Protein AF-A0A7U3YMW8-F1 (afdb_monomer_lite)

Sequence (97 aa):
MRKMLIFGAVSLFTLTVVSLGTGQEATEQGCRQTLQANCTTCHGLKKICNKLDQQDADWKKIVANMGQKGNLSQEVQDTVVTCLTTTKEPKKLVCGQ

Structure (mmCIF, N/CA/C/O backbone):
data_AF-A0A7U3YMW8-F1
#
_entry.id   AF-A0A7U3YMW8-F1
#
loop_
_atom_site.group_PDB
_atom_site.id
_atom_site.type_symbol
_atom_site.label_atom_id
_atom_site.label_alt_id
_atom_site.label_comp_id
_atom_site.label_asym_id
_atom_site.label_entity_id
_atom_site.label_seq_id
_atom_site.pdbx_PDB_ins_code
_atom_site.Cartn_x
_atom_site.Cartn_y
_atom_site.Cartn_z
_atom_site.occupancy
_atom_site.B_iso_or_equiv
_atom_site.auth_seq_id
_atom_site.auth_comp_id
_atom_site.auth_asym_id
_atom_site.auth_atom_id
_atom_site.pdbx_PDB_model_num
ATOM 1 N N . MET A 1 1 ? -69.189 2.610 -19.295 1.00 46.88 1 MET A N 1
ATOM 2 C CA . MET A 1 1 ? -68.173 3.468 -19.944 1.00 46.88 1 MET A CA 1
ATOM 3 C C . MET A 1 1 ? -68.506 4.932 -19.684 1.00 46.88 1 MET A C 1
ATOM 5 O O . MET A 1 1 ? -69.468 5.427 -20.252 1.00 46.88 1 MET A O 1
ATOM 9 N N . ARG A 1 2 ? -67.755 5.617 -18.811 1.00 40.44 2 ARG A N 1
ATOM 10 C CA . ARG A 1 2 ? -67.770 7.084 -18.694 1.00 40.44 2 ARG A CA 1
ATOM 11 C C . ARG A 1 2 ? -66.418 7.532 -18.134 1.00 40.44 2 ARG A C 1
ATOM 13 O O . ARG A 1 2 ? -66.048 7.150 -17.032 1.00 40.44 2 ARG A O 1
ATOM 20 N N . LYS A 1 3 ? -65.664 8.255 -18.962 1.00 44.38 3 LYS A N 1
ATOM 21 C CA . LYS A 1 3 ? -64.360 8.855 -18.658 1.00 44.38 3 LYS A CA 1
ATOM 22 C C . LYS A 1 3 ? -64.505 9.813 -17.468 1.00 44.38 3 LYS A C 1
ATOM 24 O O . LYS A 1 3 ? -65.273 10.765 -17.570 1.00 44.38 3 LYS A O 1
ATOM 29 N N . MET A 1 4 ? -63.763 9.588 -16.384 1.00 48.84 4 MET A N 1
ATOM 30 C CA . MET A 1 4 ? -63.465 10.629 -15.396 1.00 48.84 4 MET A CA 1
ATOM 31 C C . MET A 1 4 ? -62.027 11.084 -15.618 1.00 48.84 4 MET A C 1
ATOM 33 O O . MET A 1 4 ? -61.072 10.380 -15.305 1.00 48.84 4 MET A O 1
ATOM 37 N N . LEU A 1 5 ? -61.915 12.261 -16.225 1.00 54.44 5 LEU A N 1
ATOM 38 C CA . LEU A 1 5 ? -60.738 13.112 -16.159 1.00 54.44 5 LEU A CA 1
ATOM 39 C C . LEU A 1 5 ? -60.656 13.639 -14.722 1.00 54.44 5 LEU A C 1
ATOM 41 O O . LEU A 1 5 ? -61.584 14.317 -14.282 1.00 54.44 5 LEU A O 1
ATOM 45 N N . ILE A 1 6 ? -59.576 13.339 -14.000 1.00 57.38 6 ILE A N 1
ATOM 46 C CA . ILE A 1 6 ? -59.208 14.080 -12.792 1.00 57.38 6 ILE A CA 1
ATOM 47 C C . ILE A 1 6 ? -57.864 14.745 -13.051 1.00 57.38 6 ILE A C 1
ATOM 49 O O . ILE A 1 6 ? -56.879 14.123 -13.445 1.00 57.38 6 ILE A O 1
ATOM 53 N N . PHE A 1 7 ? -57.932 16.058 -12.897 1.00 48.47 7 PHE A N 1
ATOM 54 C CA . PHE A 1 7 ? -56.913 17.059 -13.088 1.00 48.47 7 PHE A CA 1
ATOM 55 C C . PHE A 1 7 ? -55.690 16.827 -12.199 1.00 48.47 7 PHE A C 1
ATOM 57 O O . PHE A 1 7 ? -55.811 16.580 -11.005 1.00 48.47 7 PHE A O 1
ATOM 64 N N . GLY A 1 8 ? -54.523 17.005 -12.818 1.00 51.94 8 GLY A N 1
ATOM 65 C CA . GLY A 1 8 ? -53.444 17.855 -12.323 1.00 51.94 8 GLY A CA 1
ATOM 66 C C . GLY A 1 8 ? -53.150 17.837 -10.826 1.00 51.94 8 GLY A C 1
ATOM 67 O O . GLY A 1 8 ? -53.615 18.694 -10.087 1.00 51.94 8 GLY A O 1
ATOM 68 N N . ALA A 1 9 ? -52.212 16.984 -10.438 1.00 53.12 9 ALA A N 1
ATOM 69 C CA . ALA A 1 9 ? -51.225 17.340 -9.432 1.00 53.12 9 ALA A CA 1
ATOM 70 C C . ALA A 1 9 ? -49.868 16.896 -9.978 1.00 53.12 9 ALA A C 1
ATOM 72 O O . ALA A 1 9 ? -49.380 15.805 -9.691 1.00 53.12 9 ALA A O 1
ATOM 73 N N . VAL A 1 10 ? -49.283 17.726 -10.847 1.00 52.12 10 VAL A N 1
ATOM 74 C CA . VAL A 1 10 ? -47.858 17.633 -11.170 1.00 52.12 10 VAL A CA 1
ATOM 75 C C . VAL A 1 10 ? -47.128 18.059 -9.900 1.00 52.12 10 VAL A C 1
ATOM 77 O O . VAL A 1 10 ? -46.788 19.224 -9.719 1.00 52.12 10 VAL A O 1
ATOM 80 N N . SER A 1 11 ? -46.961 17.125 -8.964 1.00 58.25 11 SER A N 1
ATOM 81 C CA . SER A 1 11 ? -45.983 17.276 -7.897 1.00 58.25 11 SER A CA 1
ATOM 82 C C . SER A 1 11 ? -44.622 17.317 -8.575 1.00 58.25 11 SER A C 1
ATOM 84 O O . SER A 1 11 ? -44.100 16.284 -8.995 1.00 58.25 11 SER A O 1
ATOM 86 N N . LEU A 1 12 ? -44.071 18.524 -8.722 1.00 56.22 12 LEU A N 1
ATOM 87 C CA . LEU A 1 12 ? -42.658 18.723 -9.002 1.00 56.22 12 LEU A CA 1
ATOM 88 C C . LEU A 1 12 ? -41.875 18.096 -7.845 1.00 56.22 12 LEU A C 1
ATOM 90 O O . LEU A 1 12 ? -41.581 18.742 -6.843 1.00 56.22 12 LEU A O 1
ATOM 94 N N . PHE A 1 13 ? -41.552 16.814 -7.977 1.00 55.53 13 PHE A N 1
ATOM 95 C CA . PHE A 1 13 ? -40.451 16.220 -7.245 1.00 55.53 13 PHE A CA 1
ATOM 96 C C . PHE A 1 13 ? -39.186 16.836 -7.840 1.00 55.53 13 PHE A C 1
ATOM 98 O O . PHE A 1 13 ? -38.701 16.412 -8.888 1.00 55.53 13 PHE A O 1
ATOM 105 N N . THR A 1 14 ? -38.682 17.901 -7.220 1.00 57.31 14 THR A N 1
ATOM 106 C CA . THR A 1 14 ? -37.331 18.383 -7.492 1.00 57.31 14 THR A CA 1
ATOM 107 C C . THR A 1 14 ? -36.377 17.260 -7.108 1.00 57.31 14 THR A C 1
ATOM 109 O O . THR A 1 14 ? -36.119 17.043 -5.925 1.00 57.31 14 THR A O 1
ATOM 112 N N . LEU A 1 15 ? -35.894 16.511 -8.105 1.00 54.31 15 LEU A N 1
ATOM 113 C CA . LEU A 1 15 ? -34.771 15.597 -7.939 1.00 54.31 15 LEU A CA 1
ATOM 114 C C . LEU A 1 15 ? -33.558 16.443 -7.544 1.00 54.31 15 LEU A C 1
ATOM 116 O O . LEU A 1 15 ? -32.859 17.000 -8.388 1.00 54.31 15 LEU A O 1
ATOM 120 N N . THR A 1 16 ? -33.309 16.553 -6.245 1.00 54.12 16 THR A N 1
ATOM 121 C CA . THR A 1 16 ? -32.008 16.954 -5.726 1.00 54.12 16 THR A CA 1
ATOM 122 C C . THR A 1 16 ? -31.045 15.822 -6.051 1.00 54.12 16 THR A C 1
ATOM 124 O O . THR A 1 16 ? -30.962 14.830 -5.326 1.00 54.12 16 THR A O 1
ATOM 127 N N . VAL A 1 17 ? -30.371 15.930 -7.194 1.00 59.94 17 VAL A N 1
ATOM 128 C CA . VAL A 1 17 ? -29.302 15.008 -7.572 1.00 59.94 17 VAL A CA 1
ATOM 129 C C . VAL A 1 17 ? -28.134 15.288 -6.634 1.00 59.94 17 VAL A C 1
ATOM 131 O O . VAL A 1 17 ? -27.412 16.273 -6.771 1.00 59.94 17 VAL A O 1
ATOM 134 N N . VAL A 1 18 ? -28.005 14.459 -5.606 1.00 56.56 18 VAL A N 1
ATOM 135 C CA . VAL A 1 18 ? -26.877 14.488 -4.682 1.00 56.56 18 VAL A CA 1
ATOM 136 C C . VAL A 1 18 ? -25.663 13.930 -5.435 1.00 56.56 18 VAL A C 1
ATOM 138 O O . VAL A 1 18 ? -25.469 12.720 -5.531 1.00 56.56 18 VAL A O 1
ATOM 141 N N . SER A 1 19 ? -24.869 14.821 -6.033 1.00 57.25 19 SER A N 1
ATOM 142 C CA . SER A 1 19 ? -23.600 14.493 -6.695 1.00 57.25 19 SER A CA 1
ATOM 143 C C . SER A 1 19 ? -22.535 14.113 -5.660 1.00 57.25 19 SER A C 1
ATOM 145 O O . SER A 1 19 ? -21.718 14.941 -5.273 1.00 57.25 19 SER A O 1
ATOM 147 N N . LEU A 1 20 ? -22.541 12.856 -5.205 1.00 56.06 20 LEU A N 1
ATOM 148 C CA . LEU A 1 20 ? -21.519 12.291 -4.305 1.00 56.06 20 LEU A CA 1
ATOM 149 C C . LEU A 1 20 ? -20.408 11.495 -5.034 1.00 56.06 20 LEU A C 1
ATOM 151 O O . LEU A 1 20 ? -19.576 10.873 -4.381 1.00 56.06 20 LEU A O 1
ATOM 155 N N . GLY A 1 21 ? -20.383 11.479 -6.372 1.00 56.62 21 GLY A N 1
ATOM 156 C CA . GLY A 1 21 ? -19.580 10.515 -7.147 1.00 56.62 21 GLY A CA 1
ATOM 157 C C . GLY A 1 21 ? -18.118 10.884 -7.439 1.00 56.62 21 GLY A C 1
ATOM 158 O O . GLY A 1 21 ? -17.289 9.995 -7.595 1.00 56.62 21 GLY A O 1
ATOM 159 N N . THR A 1 22 ? -17.754 12.167 -7.489 1.00 60.06 22 THR A N 1
ATOM 160 C CA . THR A 1 22 ? -16.477 12.580 -8.111 1.00 60.06 22 THR A CA 1
ATOM 161 C C . THR A 1 22 ? -15.234 12.317 -7.256 1.00 60.06 22 THR A C 1
ATOM 163 O O . THR A 1 22 ? -14.165 12.038 -7.793 1.00 60.06 22 THR A O 1
ATOM 166 N N . GLY A 1 23 ? -15.349 12.377 -5.925 1.00 61.28 23 GLY A N 1
ATOM 167 C CA . GLY A 1 23 ? -14.210 12.164 -5.022 1.00 61.28 23 GLY A CA 1
ATOM 168 C C . GLY A 1 23 ? -13.824 10.692 -4.848 1.00 61.28 23 GLY A C 1
ATOM 169 O O . GLY A 1 23 ? -12.644 10.366 -4.712 1.00 61.28 23 GLY A O 1
ATOM 170 N N . GLN A 1 24 ? -14.808 9.790 -4.872 1.00 68.94 24 GLN A N 1
ATOM 171 C CA . GLN A 1 24 ? -14.575 8.366 -4.628 1.00 68.94 24 GLN A CA 1
ATOM 172 C C . GLN A 1 24 ? -13.983 7.667 -5.863 1.00 68.94 24 GLN A C 1
ATOM 174 O O . GLN A 1 24 ? -13.054 6.879 -5.742 1.00 68.94 24 GLN A O 1
ATOM 179 N N . GLU A 1 25 ? -14.429 8.014 -7.071 1.00 72.12 25 GLU A N 1
ATOM 180 C CA . GLU A 1 25 ? -13.860 7.439 -8.299 1.00 72.12 25 GLU A CA 1
ATOM 181 C C . GLU A 1 25 ? -12.400 7.856 -8.530 1.00 72.12 25 GLU A C 1
ATOM 183 O O . GLU A 1 25 ? -11.565 7.020 -8.887 1.00 72.12 25 GLU A O 1
ATOM 188 N N . ALA A 1 26 ? -12.067 9.128 -8.279 1.00 72.44 26 ALA A N 1
ATOM 189 C CA . ALA A 1 26 ? -10.704 9.639 -8.418 1.00 72.44 26 ALA A CA 1
ATOM 190 C C . ALA A 1 26 ? -9.735 8.977 -7.422 1.00 72.44 26 ALA A C 1
ATOM 192 O O . ALA A 1 26 ? -8.609 8.627 -7.782 1.00 72.44 26 ALA A O 1
ATOM 193 N N . THR A 1 27 ? -10.183 8.756 -6.182 1.00 83.50 27 THR A N 1
ATOM 194 C CA . THR A 1 27 ? -9.384 8.072 -5.152 1.00 83.50 27 THR A CA 1
ATOM 195 C C . THR A 1 27 ? -9.185 6.597 -5.479 1.00 83.50 27 THR A C 1
ATOM 197 O O . THR A 1 27 ? -8.063 6.097 -5.395 1.00 83.50 27 THR A O 1
ATOM 200 N N . GLU A 1 28 ? -10.221 5.905 -5.954 1.00 88.06 28 GLU A N 1
ATOM 201 C CA . GLU A 1 28 ? -10.078 4.520 -6.396 1.00 88.06 28 GLU A CA 1
ATOM 202 C C . GLU A 1 28 ? -9.149 4.383 -7.610 1.00 88.06 28 GLU A C 1
ATOM 204 O O . GLU A 1 28 ? -8.351 3.446 -7.686 1.00 88.06 28 GLU A O 1
ATOM 209 N N . GLN A 1 29 ? -9.215 5.317 -8.563 1.00 89.44 29 GLN A N 1
ATOM 210 C CA . GLN A 1 29 ? -8.309 5.329 -9.708 1.00 89.44 29 GLN A CA 1
ATOM 211 C C . GLN A 1 29 ? -6.857 5.542 -9.276 1.00 89.44 29 GLN A C 1
ATOM 213 O O . GLN A 1 29 ? -5.986 4.797 -9.730 1.00 89.44 29 GLN A O 1
ATOM 218 N N . GLY A 1 30 ? -6.601 6.498 -8.379 1.00 91.81 30 GLY A N 1
ATOM 219 C CA . GLY A 1 30 ? -5.271 6.709 -7.807 1.00 91.81 30 GLY A CA 1
ATOM 220 C C . GLY A 1 30 ? -4.745 5.446 -7.122 1.00 91.81 30 GLY A C 1
ATOM 221 O O . GLY A 1 30 ? -3.622 5.017 -7.376 1.00 91.81 30 GLY A O 1
ATOM 222 N N . CYS A 1 31 ? -5.591 4.764 -6.351 1.00 92.94 31 CYS A N 1
ATOM 223 C CA . CYS A 1 31 ? -5.250 3.487 -5.732 1.00 92.94 31 CYS A CA 1
ATOM 224 C C . CYS A 1 31 ? -4.873 2.401 -6.751 1.00 92.94 31 CYS A C 1
ATOM 226 O O . CYS A 1 31 ? -3.863 1.713 -6.571 1.00 92.94 31 CYS A O 1
ATOM 228 N N . ARG A 1 32 ? -5.643 2.257 -7.840 1.00 92.81 32 ARG A N 1
ATOM 229 C CA . ARG A 1 32 ? -5.336 1.301 -8.919 1.00 92.81 32 ARG A CA 1
ATOM 230 C C . ARG A 1 32 ? -3.978 1.593 -9.548 1.00 92.81 32 ARG A C 1
ATOM 232 O O . ARG A 1 32 ? -3.171 0.679 -9.704 1.00 92.81 32 ARG A O 1
ATOM 239 N N . GLN A 1 33 ? -3.715 2.858 -9.869 1.00 94.50 33 GLN A N 1
ATOM 240 C CA . GLN A 1 33 ? -2.463 3.285 -10.492 1.00 94.50 33 GLN A CA 1
ATOM 241 C C . GLN A 1 33 ? -1.262 3.043 -9.573 1.00 94.50 33 GLN A C 1
ATOM 243 O O . GLN A 1 33 ? -0.274 2.460 -10.014 1.00 94.50 33 GLN A O 1
ATOM 248 N N . THR A 1 34 ? -1.364 3.401 -8.290 1.00 96.00 34 THR A N 1
ATOM 249 C CA . THR A 1 34 ? -0.289 3.180 -7.313 1.00 96.00 34 THR A CA 1
ATOM 250 C C . THR A 1 34 ? 0.038 1.697 -7.160 1.00 96.00 34 THR A C 1
ATOM 252 O O . THR A 1 34 ? 1.212 1.323 -7.210 1.00 96.00 34 THR A O 1
ATOM 255 N N . LEU A 1 35 ? -0.978 0.839 -7.019 1.00 95.38 35 LEU A N 1
ATOM 256 C CA . LEU A 1 35 ? -0.787 -0.609 -6.907 1.00 95.38 35 LEU A CA 1
ATOM 257 C C . LEU A 1 35 ? -0.173 -1.207 -8.176 1.00 95.38 35 LEU A C 1
ATOM 259 O O . LEU A 1 35 ? 0.760 -2.002 -8.082 1.00 95.38 35 LEU A O 1
ATOM 263 N N . GLN A 1 36 ? -0.663 -0.818 -9.354 1.00 95.00 36 GLN A N 1
ATOM 264 C CA . GLN A 1 36 ? -0.128 -1.305 -10.624 1.00 95.00 36 GLN A CA 1
ATOM 265 C C . GLN A 1 36 ? 1.330 -0.881 -10.816 1.00 95.00 36 GLN A C 1
ATOM 267 O O . GLN A 1 36 ? 2.178 -1.733 -11.061 1.00 95.00 36 GLN A O 1
ATOM 272 N N . ALA A 1 37 ? 1.648 0.399 -10.625 1.00 95.94 37 ALA A N 1
ATOM 273 C CA . ALA A 1 37 ? 2.986 0.928 -10.880 1.00 95.94 37 ALA A CA 1
ATOM 274 C C . ALA A 1 37 ? 4.053 0.422 -9.893 1.00 95.94 37 ALA A C 1
ATOM 276 O O . ALA A 1 37 ? 5.214 0.295 -10.269 1.00 95.94 37 ALA A O 1
ATOM 277 N N . ASN A 1 38 ? 3.678 0.138 -8.640 1.00 97.12 38 ASN A N 1
ATOM 278 C CA . ASN A 1 38 ? 4.650 -0.157 -7.582 1.00 97.12 38 ASN A CA 1
ATOM 279 C C . ASN A 1 38 ? 4.622 -1.613 -7.105 1.00 97.12 38 ASN A C 1
ATOM 281 O O . ASN A 1 38 ? 5.664 -2.179 -6.779 1.00 97.12 38 ASN A O 1
ATOM 285 N N . CYS A 1 39 ? 3.444 -2.238 -7.026 1.00 96.38 39 CYS A N 1
ATOM 286 C CA . CYS A 1 39 ? 3.308 -3.568 -6.428 1.00 96.38 39 CYS A CA 1
ATOM 287 C C . CYS A 1 39 ? 3.449 -4.705 -7.444 1.00 96.38 39 CYS A C 1
ATOM 289 O O . CYS A 1 39 ? 3.616 -5.850 -7.023 1.00 96.38 39 CYS A O 1
ATOM 291 N N . THR A 1 40 ? 3.400 -4.413 -8.751 1.00 96.00 40 THR A N 1
ATOM 292 C CA . THR A 1 40 ? 3.534 -5.433 -9.806 1.00 96.00 40 THR A CA 1
ATOM 293 C C . THR A 1 40 ? 4.960 -5.643 -10.310 1.00 96.00 40 THR A C 1
ATOM 295 O O . THR A 1 40 ? 5.228 -6.651 -10.959 1.00 96.00 40 THR A O 1
ATOM 298 N N . THR A 1 41 ? 5.896 -4.766 -9.936 1.00 95.31 41 THR A N 1
ATOM 299 C CA . THR A 1 41 ? 7.298 -4.788 -10.387 1.00 95.31 41 THR A CA 1
ATOM 300 C C . THR A 1 41 ? 8.025 -6.094 -10.056 1.00 95.31 41 THR A C 1
ATOM 302 O O . THR A 1 41 ? 8.891 -6.527 -10.810 1.00 95.31 41 THR A O 1
ATOM 305 N N . CYS A 1 42 ? 7.666 -6.749 -8.947 1.00 96.62 42 CYS A N 1
ATOM 306 C CA . CYS A 1 42 ? 8.293 -8.005 -8.516 1.00 96.62 42 CYS A CA 1
ATOM 307 C C . CYS A 1 42 ? 7.413 -9.241 -8.767 1.00 96.62 42 CYS A C 1
ATOM 309 O O . CYS A 1 42 ? 7.924 -10.338 -8.984 1.00 96.62 42 CYS A O 1
ATOM 311 N N . HIS A 1 43 ? 6.090 -9.097 -8.667 1.00 95.25 43 HIS A N 1
ATOM 312 C CA . HIS A 1 43 ? 5.104 -10.157 -8.886 1.00 95.25 43 HIS A CA 1
ATOM 313 C C . HIS A 1 43 ? 3.708 -9.553 -9.072 1.00 95.25 43 HIS A C 1
ATOM 315 O O . HIS A 1 43 ? 3.430 -8.483 -8.548 1.00 95.25 43 HIS A O 1
ATOM 321 N N . GLY A 1 44 ? 2.777 -10.268 -9.707 1.00 94.38 44 GLY A N 1
ATOM 322 C CA . GLY A 1 44 ? 1.394 -9.792 -9.852 1.00 94.38 44 GLY A CA 1
ATOM 323 C C . GLY A 1 44 ? 0.619 -9.628 -8.529 1.0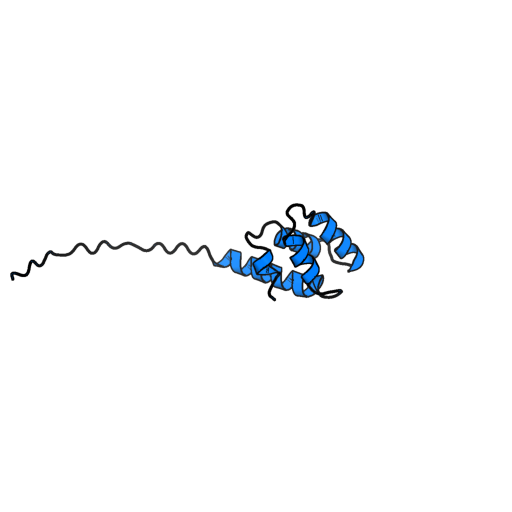0 94.38 44 GLY A C 1
ATOM 324 O O . GLY A 1 44 ? 1.055 -10.049 -7.453 1.00 94.38 44 GLY A O 1
ATOM 325 N N . LEU A 1 45 ? -0.595 -9.075 -8.622 1.00 95.25 45 LEU A N 1
ATOM 326 C CA . LEU A 1 45 ? -1.443 -8.717 -7.469 1.00 95.25 45 LEU A CA 1
ATOM 327 C C . LEU A 1 45 ? -2.172 -9.908 -6.816 1.00 95.25 45 LEU A C 1
ATOM 329 O O . LEU A 1 45 ? -2.844 -9.743 -5.799 1.00 95.25 45 LEU A O 1
ATOM 333 N N . LYS A 1 46 ? -2.001 -11.134 -7.334 1.00 94.25 46 LYS A N 1
ATOM 334 C CA . LYS A 1 46 ? -2.672 -12.348 -6.829 1.00 94.25 46 LYS A CA 1
ATOM 335 C C . LYS A 1 46 ? -2.486 -12.556 -5.321 1.00 94.25 46 LYS A C 1
ATOM 337 O O . LYS A 1 46 ? -3.418 -12.965 -4.637 1.00 94.25 46 LYS A O 1
ATOM 342 N N . LYS A 1 47 ? -1.301 -12.248 -4.783 1.00 94.31 47 LYS A N 1
ATOM 343 C CA . LYS A 1 47 ? -1.026 -12.366 -3.340 1.00 94.31 47 LYS A CA 1
ATOM 344 C C . LYS A 1 47 ? -1.845 -11.381 -2.505 1.00 94.31 47 LYS A C 1
ATOM 346 O O . LYS A 1 47 ? -2.311 -11.756 -1.435 1.00 94.31 47 LYS A O 1
ATOM 351 N N . ILE A 1 48 ? -2.042 -10.159 -3.003 1.00 95.25 48 ILE A N 1
ATOM 352 C CA . ILE A 1 48 ? -2.893 -9.156 -2.353 1.00 95.25 48 ILE A CA 1
ATOM 353 C C . ILE A 1 48 ? -4.340 -9.648 -2.369 1.00 95.25 48 ILE A C 1
ATOM 355 O O . ILE A 1 48 ? -4.990 -9.660 -1.330 1.00 95.25 48 ILE A O 1
ATOM 359 N N . CYS A 1 49 ? -4.809 -10.165 -3.505 1.00 94.06 49 CYS A N 1
ATOM 360 C CA . CYS A 1 49 ? -6.159 -10.709 -3.628 1.00 94.06 49 CYS A CA 1
ATOM 361 C C . CYS A 1 49 ? -6.448 -11.855 -2.668 1.00 94.06 49 CYS A C 1
ATOM 363 O O . CYS A 1 49 ? -7.437 -11.803 -1.943 1.00 94.06 49 CYS A O 1
ATOM 365 N N . ASN A 1 50 ? -5.543 -12.831 -2.598 1.00 94.06 50 ASN A N 1
ATOM 366 C CA . ASN A 1 50 ? -5.666 -13.944 -1.664 1.00 94.06 50 ASN A CA 1
ATOM 367 C C . ASN A 1 50 ? -5.653 -13.477 -0.203 1.00 94.06 50 ASN A C 1
ATOM 369 O O . ASN A 1 50 ? -6.283 -14.100 0.645 1.00 94.06 50 ASN A O 1
ATOM 373 N N . LYS A 1 51 ? -4.912 -12.408 0.118 1.00 95.38 51 LYS A N 1
ATOM 374 C CA . LYS A 1 51 ? -4.847 -11.892 1.488 1.00 95.38 51 LYS A CA 1
ATOM 375 C C . LYS A 1 51 ? -6.061 -11.031 1.845 1.00 95.38 51 LYS A C 1
ATOM 377 O O . LYS A 1 51 ? -6.477 -11.071 2.993 1.00 95.38 51 LYS A O 1
ATOM 382 N N . LEU A 1 52 ? -6.673 -10.335 0.884 1.00 93.62 52 LEU A N 1
ATOM 383 C CA . LEU A 1 52 ? -7.951 -9.633 1.075 1.00 93.62 52 LEU A CA 1
ATOM 384 C C . LEU A 1 52 ? -9.123 -10.587 1.369 1.00 93.62 52 LEU A C 1
ATOM 386 O O . LEU A 1 52 ? -10.133 -10.147 1.903 1.00 93.62 52 LEU A O 1
ATOM 390 N N . ASP A 1 53 ? -8.998 -11.877 1.043 1.00 90.12 53 ASP A N 1
ATOM 391 C CA . ASP A 1 53 ? -9.948 -12.918 1.469 1.00 90.12 53 ASP A CA 1
ATOM 392 C C . ASP A 1 53 ? -9.808 -13.318 2.946 1.00 90.12 53 ASP A C 1
ATOM 394 O O . ASP A 1 53 ? -10.645 -14.044 3.479 1.00 90.12 53 ASP A O 1
ATOM 398 N N . GLN A 1 54 ? -8.755 -12.857 3.623 1.00 90.56 54 GLN A N 1
ATOM 399 C CA . GLN A 1 54 ? -8.494 -13.151 5.027 1.00 90.56 54 GLN A CA 1
ATOM 400 C C . GLN A 1 54 ? -8.884 -11.942 5.883 1.00 90.56 54 GLN A C 1
ATOM 402 O O . GLN A 1 54 ? -8.464 -10.819 5.613 1.00 90.56 54 GLN A O 1
ATOM 407 N N . GLN A 1 55 ? -9.674 -12.168 6.936 1.00 79.94 55 GLN A N 1
ATOM 408 C CA . GLN A 1 55 ? -10.192 -11.089 7.792 1.00 79.94 55 GLN A CA 1
ATOM 409 C C . GLN A 1 55 ? -9.120 -10.436 8.688 1.00 79.94 55 GLN A C 1
ATOM 411 O O . GLN A 1 55 ? -9.350 -9.361 9.227 1.00 79.94 55 GLN A O 1
ATOM 416 N N . ASP A 1 56 ? -7.949 -11.058 8.847 1.00 87.12 56 ASP A N 1
ATOM 417 C CA . ASP A 1 56 ? -6.913 -10.693 9.826 1.00 87.12 56 ASP A CA 1
ATOM 418 C C . ASP A 1 56 ? -5.652 -10.072 9.196 1.00 87.12 56 ASP A C 1
ATOM 420 O O . ASP A 1 56 ? -4.541 -10.161 9.727 1.00 87.12 56 ASP A O 1
ATOM 424 N N . ALA A 1 57 ? -5.785 -9.483 8.009 1.00 92.44 57 ALA A N 1
ATOM 425 C CA . ALA A 1 57 ? -4.647 -8.938 7.290 1.00 92.44 57 ALA A CA 1
ATOM 426 C C . ALA A 1 57 ? -4.047 -7.700 7.978 1.00 92.44 57 ALA A C 1
ATOM 428 O O . ALA A 1 57 ? -4.587 -6.600 7.896 1.00 92.44 57 ALA A O 1
ATOM 429 N N . ASP A 1 58 ? -2.857 -7.855 8.564 1.00 96.31 58 ASP A N 1
ATOM 430 C CA . ASP A 1 58 ? -2.015 -6.724 8.969 1.00 96.31 58 ASP A CA 1
ATOM 431 C C . ASP A 1 58 ? -1.337 -6.098 7.737 1.00 96.31 58 ASP A C 1
ATOM 433 O O . ASP A 1 58 ? -0.172 -6.357 7.413 1.00 96.31 58 ASP A O 1
ATOM 437 N N . TRP A 1 59 ? -2.107 -5.290 7.005 1.00 96.75 59 TRP A N 1
ATOM 438 C CA . TRP A 1 59 ? -1.648 -4.626 5.786 1.00 96.75 59 TRP A CA 1
ATOM 439 C C . TRP A 1 59 ? -0.466 -3.700 6.022 1.00 96.75 59 TRP A C 1
ATOM 441 O O . TRP A 1 59 ? 0.420 -3.637 5.173 1.00 96.75 59 TRP A O 1
ATOM 451 N N . LYS A 1 60 ? -0.396 -3.040 7.182 1.00 97.81 60 LYS A N 1
ATOM 452 C CA . LYS A 1 60 ? 0.725 -2.160 7.517 1.00 97.81 60 LYS A CA 1
ATOM 453 C C . LYS A 1 60 ? 2.031 -2.94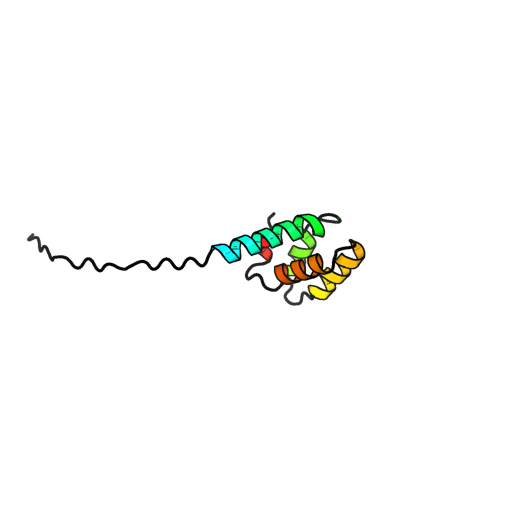8 7.560 1.00 97.81 60 LYS A C 1
ATOM 455 O O . LYS A 1 60 ? 3.000 -2.564 6.909 1.00 97.81 60 LYS A O 1
ATOM 460 N N . LYS A 1 61 ? 2.049 -4.090 8.253 1.00 98.25 61 LYS A N 1
ATOM 461 C CA . LYS A 1 61 ? 3.228 -4.964 8.308 1.00 98.25 61 LYS A CA 1
ATOM 462 C C . LYS A 1 61 ? 3.559 -5.584 6.953 1.00 98.25 61 LYS A C 1
ATOM 464 O O . LYS A 1 61 ? 4.728 -5.657 6.578 1.00 98.25 61 LYS A O 1
ATOM 469 N N . ILE A 1 62 ? 2.551 -6.043 6.211 1.00 98.06 62 ILE A N 1
ATOM 470 C CA . ILE A 1 62 ? 2.753 -6.656 4.890 1.00 98.06 62 ILE A CA 1
ATOM 471 C C . ILE A 1 62 ? 3.371 -5.648 3.920 1.00 98.06 62 ILE A C 1
ATOM 473 O O . ILE A 1 62 ? 4.385 -5.955 3.292 1.00 98.06 62 ILE A O 1
ATOM 477 N N . VAL A 1 63 ? 2.791 -4.451 3.820 1.00 98.12 63 VAL A N 1
ATOM 478 C CA . VAL A 1 63 ? 3.265 -3.397 2.920 1.00 98.12 63 VAL A CA 1
ATOM 479 C C . VAL A 1 63 ? 4.644 -2.907 3.345 1.00 98.12 63 VAL A C 1
ATOM 481 O O . VAL A 1 63 ? 5.494 -2.776 2.475 1.00 98.12 63 VAL A O 1
ATOM 484 N N . ALA A 1 64 ? 4.926 -2.762 4.644 1.00 98.56 64 ALA A N 1
ATOM 485 C CA . ALA A 1 64 ? 6.267 -2.421 5.127 1.00 98.56 64 ALA A CA 1
ATOM 486 C C . ALA A 1 64 ? 7.325 -3.457 4.711 1.00 98.56 64 ALA A C 1
ATOM 488 O O . ALA A 1 64 ? 8.382 -3.107 4.185 1.00 98.56 64 ALA A O 1
ATOM 489 N N . ASN A 1 65 ? 7.016 -4.749 4.861 1.00 98.38 65 ASN A N 1
ATOM 490 C CA . ASN A 1 65 ? 7.908 -5.822 4.419 1.00 98.38 65 ASN A CA 1
ATOM 491 C C . ASN A 1 65 ? 8.136 -5.793 2.900 1.00 98.38 65 ASN A C 1
ATOM 493 O O . ASN A 1 65 ? 9.231 -6.110 2.436 1.00 98.38 65 ASN A O 1
ATOM 497 N N . MET A 1 66 ? 7.111 -5.457 2.108 1.00 98.00 66 MET A N 1
ATOM 498 C CA . MET A 1 66 ? 7.262 -5.309 0.655 1.00 98.00 66 MET A CA 1
ATOM 499 C C . MET A 1 66 ? 8.0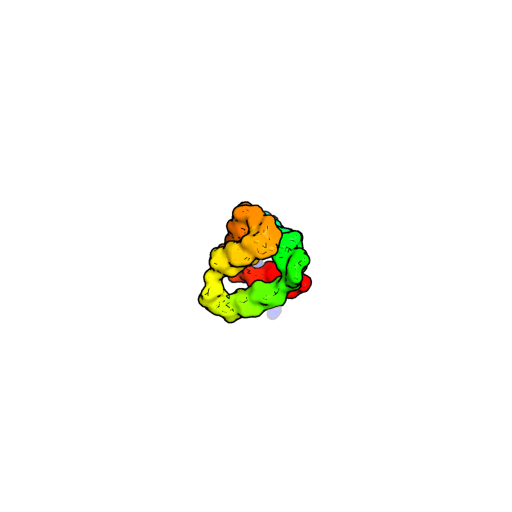20 -4.030 0.298 1.00 98.00 66 MET A C 1
ATOM 501 O O . MET A 1 66 ? 8.846 -4.061 -0.608 1.00 98.00 66 MET A O 1
ATOM 505 N N . GLY A 1 67 ? 7.808 -2.948 1.043 1.00 98.06 67 GLY A N 1
ATOM 506 C CA . GLY A 1 67 ? 8.504 -1.678 0.890 1.00 98.06 67 GLY A CA 1
ATOM 507 C C . GLY A 1 67 ? 10.004 -1.818 1.095 1.00 98.06 67 GLY A C 1
ATOM 508 O O . GLY A 1 67 ? 10.769 -1.337 0.268 1.00 98.06 67 GLY A O 1
ATOM 509 N N . GLN A 1 68 ? 10.430 -2.580 2.105 1.00 98.12 68 GLN A N 1
ATOM 510 C CA . GLN A 1 68 ? 11.845 -2.903 2.311 1.00 98.12 68 GLN A CA 1
ATOM 511 C C . GLN A 1 68 ? 12.442 -3.717 1.154 1.00 98.12 68 GLN A C 1
ATOM 513 O O . GLN A 1 68 ? 13.568 -3.463 0.739 1.00 98.12 68 GLN A O 1
ATOM 518 N N . LYS A 1 69 ? 11.697 -4.688 0.612 1.00 97.06 69 LYS A N 1
ATOM 519 C CA . LYS A 1 69 ? 12.178 -5.553 -0.481 1.00 97.06 69 LYS A CA 1
ATOM 520 C C . LYS A 1 69 ? 12.201 -4.858 -1.841 1.00 97.06 69 LYS A C 1
ATOM 522 O O . LYS A 1 69 ? 13.064 -5.161 -2.655 1.00 97.06 69 LYS A O 1
ATOM 527 N N . GLY A 1 70 ? 11.227 -3.989 -2.096 1.00 96.44 70 GLY A N 1
ATOM 528 C CA . GLY A 1 70 ? 11.047 -3.269 -3.358 1.00 96.44 70 GLY A CA 1
ATOM 529 C C . GLY A 1 70 ? 11.567 -1.834 -3.339 1.00 96.44 70 GLY A C 1
ATOM 530 O O . GLY A 1 70 ? 11.389 -1.130 -4.325 1.00 96.44 70 GLY A O 1
ATOM 531 N N . ASN A 1 71 ? 12.172 -1.395 -2.231 1.00 96.75 71 ASN A N 1
ATOM 532 C CA . ASN A 1 71 ? 12.621 -0.020 -2.012 1.00 96.75 71 ASN A CA 1
ATOM 533 C C . ASN A 1 71 ? 11.515 1.032 -2.260 1.00 96.75 71 ASN A C 1
ATOM 535 O O . ASN A 1 71 ? 11.733 2.041 -2.930 1.00 96.75 71 ASN A O 1
ATOM 539 N N . LEU A 1 72 ? 10.304 0.777 -1.748 1.00 97.50 72 LEU A N 1
ATOM 540 C CA . LEU A 1 72 ? 9.167 1.693 -1.896 1.00 97.50 72 LEU A CA 1
ATOM 541 C C . LEU A 1 72 ? 9.290 2.870 -0.924 1.00 97.50 72 LEU A C 1
ATOM 543 O O . LEU A 1 72 ? 9.588 2.672 0.257 1.00 97.50 72 LEU A O 1
ATOM 547 N N . SER A 1 73 ? 8.972 4.081 -1.387 1.00 98.19 73 SER A N 1
ATOM 548 C CA . SER A 1 73 ? 8.893 5.252 -0.508 1.00 98.19 73 SER A CA 1
ATOM 549 C C . SER A 1 73 ? 7.810 5.073 0.562 1.00 98.19 73 SER A C 1
ATOM 551 O O . SER A 1 73 ? 6.852 4.316 0.383 1.00 98.19 73 SER A O 1
ATOM 553 N N . GLN A 1 74 ? 7.945 5.788 1.681 1.00 98.19 74 GLN A N 1
ATOM 554 C CA . GLN A 1 74 ? 6.943 5.740 2.748 1.00 98.19 74 GLN A CA 1
ATOM 555 C C . GLN A 1 74 ? 5.565 6.213 2.254 1.00 98.19 74 GLN A C 1
ATOM 557 O O . GLN A 1 74 ? 4.556 5.600 2.575 1.00 98.19 74 GLN A O 1
ATOM 562 N N . GLU A 1 75 ? 5.531 7.227 1.388 1.00 97.94 75 GLU A N 1
ATOM 563 C CA . GLU A 1 75 ? 4.301 7.744 0.777 1.00 97.94 75 GLU A CA 1
ATOM 564 C C . GLU A 1 75 ? 3.547 6.676 -0.033 1.00 97.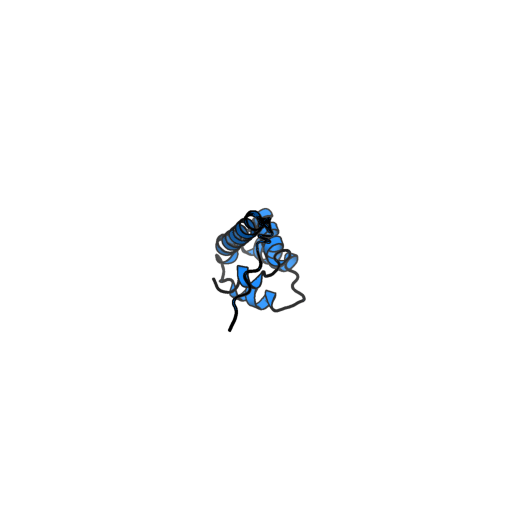94 75 GLU A C 1
ATOM 566 O O . GLU A 1 75 ? 2.327 6.532 0.093 1.00 97.94 75 GLU A O 1
ATOM 571 N N . VAL A 1 76 ? 4.266 5.878 -0.833 1.00 98.00 76 VAL A N 1
ATOM 572 C CA . VAL A 1 76 ? 3.665 4.765 -1.584 1.00 98.00 76 VAL A CA 1
ATOM 573 C C . VAL A 1 76 ? 3.116 3.717 -0.622 1.00 98.00 76 VAL A C 1
ATOM 575 O O . VAL A 1 76 ? 2.007 3.223 -0.821 1.00 98.00 76 VAL A O 1
ATOM 578 N N . GLN A 1 77 ? 3.862 3.391 0.435 1.00 98.50 77 GLN A N 1
ATOM 579 C CA . GLN A 1 77 ? 3.418 2.423 1.436 1.00 98.50 77 GLN A CA 1
ATOM 580 C C . GLN A 1 77 ? 2.132 2.885 2.136 1.00 98.50 77 GLN A C 1
ATOM 582 O O . GLN A 1 77 ? 1.174 2.117 2.218 1.00 98.50 77 GLN A O 1
ATOM 587 N N . ASP A 1 78 ? 2.075 4.142 2.571 1.00 97.81 78 ASP A N 1
ATOM 588 C CA . ASP A 1 78 ? 0.914 4.717 3.258 1.00 97.81 78 ASP A CA 1
ATOM 589 C C . ASP A 1 78 ? -0.311 4.781 2.337 1.00 97.81 78 ASP A C 1
ATOM 591 O O . ASP A 1 78 ? -1.428 4.436 2.741 1.00 97.81 78 ASP A O 1
ATOM 595 N N . THR A 1 79 ? -0.097 5.138 1.067 1.00 96.44 79 THR A N 1
ATOM 596 C CA . THR A 1 79 ? -1.146 5.131 0.042 1.00 96.44 79 THR A CA 1
ATOM 597 C C . THR A 1 79 ? -1.701 3.724 -0.149 1.00 96.44 79 THR A C 1
ATOM 599 O O . THR A 1 79 ? -2.912 3.530 -0.089 1.00 96.44 79 THR A O 1
ATOM 602 N N . VAL A 1 80 ? -0.841 2.715 -0.313 1.00 96.69 80 VAL A N 1
ATOM 603 C CA . VAL A 1 80 ? -1.277 1.322 -0.492 1.00 96.69 80 VAL A CA 1
ATOM 604 C C . VAL A 1 80 ? -2.031 0.811 0.736 1.00 96.69 80 VAL A C 1
ATOM 606 O O . VAL A 1 80 ? -3.088 0.200 0.584 1.00 96.69 80 VAL A O 1
ATOM 609 N N . VAL A 1 81 ? -1.542 1.081 1.951 1.00 97.12 81 VAL A N 1
ATOM 610 C CA . VAL A 1 81 ? -2.247 0.704 3.188 1.00 97.12 81 VAL A CA 1
ATOM 611 C C . VAL A 1 81 ? -3.629 1.346 3.230 1.00 97.12 81 VAL A C 1
ATOM 613 O O . VAL A 1 81 ? -4.609 0.654 3.505 1.00 97.12 81 VAL A O 1
AT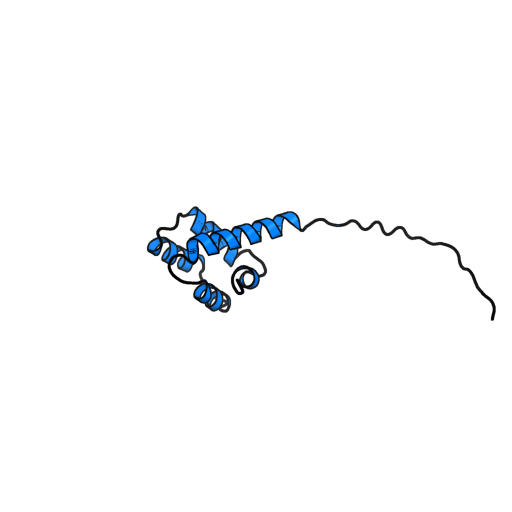OM 616 N N . THR A 1 82 ? -3.729 2.631 2.892 1.00 95.19 82 THR A N 1
ATOM 617 C CA . THR A 1 82 ? -5.009 3.344 2.812 1.00 95.19 82 THR A CA 1
ATOM 618 C C . THR A 1 82 ? -5.939 2.658 1.812 1.00 95.19 82 THR A C 1
ATOM 620 O O . THR A 1 82 ? -7.027 2.225 2.185 1.00 95.19 82 THR A O 1
ATOM 623 N N . CYS A 1 83 ? -5.481 2.422 0.581 1.00 93.81 83 CYS A N 1
ATOM 624 C CA . CYS A 1 83 ? -6.268 1.763 -0.463 1.00 93.81 83 CYS A CA 1
ATOM 625 C C . CYS A 1 83 ? -6.834 0.400 -0.036 1.00 93.81 83 CYS A C 1
ATOM 627 O O . CYS A 1 83 ? -7.961 0.064 -0.401 1.00 93.81 83 CYS A O 1
ATOM 629 N N . LEU A 1 84 ? -6.073 -0.380 0.737 1.00 94.31 84 LEU A N 1
ATOM 630 C CA . LEU A 1 84 ? -6.452 -1.734 1.153 1.00 94.31 84 LEU A CA 1
ATOM 631 C C . LEU A 1 84 ? -7.309 -1.780 2.425 1.00 94.31 84 LEU A C 1
ATOM 633 O O . LEU A 1 84 ? -7.923 -2.813 2.686 1.00 94.31 84 LEU A O 1
ATOM 637 N N . THR A 1 85 ? -7.357 -0.697 3.207 1.00 92.94 85 THR A N 1
ATOM 638 C CA . THR A 1 85 ? -8.019 -0.682 4.527 1.00 92.94 85 THR A CA 1
ATOM 639 C C . THR A 1 85 ? -9.190 0.288 4.636 1.00 92.94 85 THR A C 1
ATOM 641 O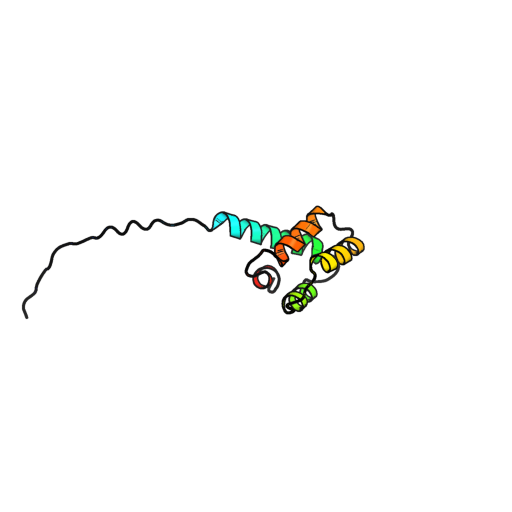 O . THR A 1 85 ? -10.084 0.044 5.441 1.00 92.94 85 THR A O 1
ATOM 644 N N . THR A 1 86 ? -9.222 1.366 3.848 1.00 89.06 86 THR A N 1
ATOM 645 C CA . THR A 1 86 ? -10.262 2.406 3.952 1.00 89.06 86 THR A CA 1
ATOM 646 C C . THR A 1 86 ? -11.276 2.368 2.811 1.00 89.06 86 THR A C 1
ATOM 648 O O . THR A 1 86 ? -12.388 2.878 2.954 1.00 89.06 86 THR A O 1
ATOM 651 N N . THR A 1 87 ? -10.937 1.729 1.690 1.00 84.19 87 THR A N 1
ATOM 652 C CA . THR A 1 87 ? -11.877 1.498 0.586 1.00 84.19 87 THR A CA 1
ATOM 653 C C . THR A 1 87 ? -12.963 0.513 1.025 1.00 84.19 87 THR A C 1
ATOM 655 O O . THR A 1 87 ? -12.658 -0.496 1.654 1.00 84.19 87 THR A O 1
ATOM 658 N N . LYS A 1 88 ? -14.231 0.755 0.659 1.00 84.56 88 LYS A N 1
ATOM 659 C CA . LYS A 1 88 ? -15.345 -0.162 0.987 1.00 84.56 88 LYS A CA 1
ATOM 660 C C . LYS A 1 88 ? -15.207 -1.538 0.334 1.00 84.56 88 LYS A C 1
ATOM 662 O O . LYS A 1 88 ? -15.575 -2.541 0.935 1.00 84.56 88 LYS A O 1
ATOM 667 N N . GLU A 1 89 ? -14.700 -1.586 -0.896 1.00 87.38 89 GLU A N 1
ATOM 668 C CA . GLU A 1 89 ? -14.576 -2.818 -1.681 1.00 87.38 89 GLU A CA 1
ATOM 669 C C . GLU A 1 89 ? -13.168 -2.951 -2.291 1.00 87.38 89 GLU A C 1
ATOM 671 O O . GLU A 1 89 ? -13.009 -2.933 -3.515 1.00 87.38 89 GLU A O 1
ATOM 676 N N . PRO A 1 90 ? -12.114 -3.115 -1.467 1.00 90.06 90 PRO A N 1
ATOM 677 C CA . PRO A 1 90 ? -10.728 -3.137 -1.941 1.00 90.06 90 PRO A CA 1
ATOM 678 C C . PRO A 1 90 ? -10.482 -4.282 -2.932 1.00 90.06 90 PRO A C 1
ATOM 680 O O . PRO A 1 90 ? -9.684 -4.150 -3.854 1.00 90.06 90 PRO A O 1
ATOM 683 N N . LYS A 1 91 ? -11.223 -5.394 -2.837 1.00 91.69 91 LYS A N 1
ATOM 684 C CA . LYS A 1 91 ? -11.130 -6.472 -3.832 1.00 91.69 91 LYS A CA 1
ATOM 685 C C . LYS A 1 91 ? -11.573 -6.033 -5.224 1.00 91.69 91 LYS A C 1
ATOM 687 O O . LYS A 1 91 ? -10.900 -6.399 -6.174 1.00 91.69 91 LYS A O 1
ATOM 692 N N . LYS A 1 92 ? -12.636 -5.233 -5.373 1.00 89.06 92 LYS A N 1
ATOM 693 C CA . LYS A 1 92 ? -13.049 -4.724 -6.698 1.00 89.06 92 LYS A CA 1
ATOM 694 C C . LYS A 1 92 ? -12.004 -3.790 -7.300 1.00 89.06 92 LYS A C 1
ATOM 696 O O . LYS A 1 92 ? -11.881 -3.691 -8.514 1.00 89.06 92 LYS A O 1
ATOM 701 N N . LEU A 1 93 ? -11.234 -3.132 -6.440 1.00 87.12 93 LEU A N 1
ATOM 702 C CA . LEU A 1 93 ? -10.156 -2.250 -6.847 1.00 87.12 93 LEU A CA 1
ATOM 703 C C . LEU A 1 93 ? -8.940 -3.031 -7.363 1.00 87.12 93 LEU A C 1
ATOM 705 O O . LEU A 1 93 ? -8.346 -2.644 -8.366 1.00 87.12 93 LEU A O 1
ATOM 709 N N . VAL A 1 94 ? -8.577 -4.125 -6.690 1.00 89.19 94 VAL A N 1
ATOM 710 C CA . VAL A 1 94 ? -7.307 -4.838 -6.917 1.00 89.19 94 VAL A CA 1
ATOM 711 C C . VAL A 1 94 ? -7.460 -6.119 -7.746 1.00 89.19 94 VAL A C 1
ATOM 713 O O . VAL A 1 94 ? -6.567 -6.477 -8.511 1.00 89.19 94 VAL A O 1
ATOM 716 N N . CYS A 1 95 ? -8.568 -6.836 -7.583 1.00 88.69 95 CYS A N 1
ATOM 717 C CA . CYS A 1 95 ? -8.730 -8.227 -7.994 1.00 88.69 95 CYS A CA 1
ATOM 718 C C . CYS A 1 95 ? -9.683 -8.331 -9.178 1.00 88.69 95 CYS A C 1
ATOM 720 O O . CYS A 1 95 ? -10.897 -8.323 -9.003 1.00 88.69 95 CYS A O 1
ATOM 722 N N . GLY A 1 96 ? -9.113 -8.430 -10.378 1.00 72.81 96 GLY A N 1
ATOM 723 C CA . GLY A 1 96 ? -9.858 -8.432 -11.643 1.00 72.81 96 GLY A CA 1
ATOM 724 C C . GLY A 1 96 ? -9.320 -7.458 -12.694 1.00 72.81 96 GLY A C 1
ATOM 725 O O . GLY A 1 96 ? -9.966 -7.292 -13.723 1.00 72.81 96 GLY A O 1
ATOM 726 N N . GLN A 1 97 ? -8.178 -6.818 -12.413 1.00 61.09 97 GLN A N 1
ATOM 727 C CA . GLN A 1 97 ? -7.358 -6.093 -13.388 1.00 61.09 97 GLN A CA 1
ATOM 728 C C . GLN A 1 97 ? -6.692 -7.075 -14.358 1.00 61.09 97 GLN A C 1
ATOM 730 O O . GLN A 1 97 ? -6.207 -8.123 -13.862 1.00 61.09 97 GLN A O 1
#

Foldseek 3Di:
DDDDDDDDDPPPPPPPPPPPPDPLVVLLVVLLCLCVVQVPPVHACVVVLVCLVPPPDPLLVVLVVVCVVRVNDPVSSVSNSCLSPVDPCSCVSRPPD

Organism: Desulfobulbus propionicus (strain ATCC 33891 / DSM 2032 / VKM B-1956 / 1pr3) (NCBI:txid577650)

Secondary structure (DSSP, 8-state):
---------------------HHHHHHHHHHHHHHHHHHTTTS-THHHHHHHTSTT--HHHHHHHHHHHHT--HHHHHHHHHHHHTSS-HHHHHTT-

Radius of gyration: 22.97 Å; chains: 1; bounding box: 81×33×30 Å

InterPro domains:
  IPR036909 Cytochrome c-like domain superfamily [G3DSA:1.10.760.10] (30-87)

pLDDT: mean 83.22, std 17.73, range [40.44, 98.56]